Protein AF-A0A349B3T2-F1 (afdb_monomer)

Radius of gyration: 17.34 Å; Cα contacts (8 Å, |Δi|>4): 86; chains: 1; bounding box: 35×42×42 Å

Solvent-accessible surface area (backbone atoms only — not comparable to full-atom values): 7594 Å² total; per-residue (Å²): 136,82,56,72,66,56,40,48,50,54,23,52,50,60,51,49,76,77,39,65,59,87,80,41,98,55,43,66,62,54,44,52,52,38,28,53,50,48,54,50,51,51,53,51,49,52,52,51,50,53,53,50,43,63,72,68,67,66,80,72,80,87,75,80,78,79,71,66,81,66,71,84,46,58,67,72,82,42,56,71,70,48,50,51,45,44,42,38,39,72,73,71,64,40,53,53,57,59,45,8,65,68,70,77,48,51,42,71,54,37,53,53,44,44,53,54,45,51,52,50,39,50,52,45,52,55,70,74,54,127

pLDDT: mean 75.65, std 14.26, range [36.69, 97.19]

Structure (mmCIF, N/CA/C/O backbone):
data_AF-A0A349B3T2-F1
#
_entry.id   AF-A0A349B3T2-F1
#
loop_
_atom_site.group_PDB
_atom_site.id
_atom_site.type_symbol
_atom_site.label_atom_id
_atom_site.label_alt_id
_atom_site.label_comp_id
_atom_site.label_asym_id
_atom_site.label_entity_id
_atom_site.label_seq_id
_atom_site.pdbx_PDB_ins_code
_atom_site.Cartn_x
_atom_site.Cartn_y
_atom_site.Cartn_z
_atom_site.occupancy
_atom_site.B_iso_or_equiv
_atom_site.auth_seq_id
_atom_site.auth_comp_id
_atom_site.auth_asym_id
_atom_site.auth_atom_id
_atom_site.pdbx_PDB_model_num
ATOM 1 N N . ASP A 1 1 ? -12.876 13.653 1.214 1.00 57.22 1 ASP A N 1
ATOM 2 C CA . ASP A 1 1 ? -12.307 12.345 0.858 1.00 57.22 1 ASP A CA 1
ATOM 3 C C . ASP A 1 1 ? -11.627 12.460 -0.497 1.00 57.22 1 ASP A C 1
ATOM 5 O O . ASP A 1 1 ? -11.954 13.406 -1.205 1.00 57.22 1 ASP A O 1
ATOM 9 N N . VAL A 1 2 ? -10.657 11.605 -0.830 1.00 65.75 2 VAL A N 1
ATOM 10 C CA . VAL A 1 2 ? -10.127 11.522 -2.208 1.00 65.75 2 VAL A CA 1
ATOM 11 C C . VAL A 1 2 ? -10.806 10.343 -2.884 1.00 65.75 2 VAL A C 1
ATOM 13 O O . VAL A 1 2 ? -10.817 9.251 -2.314 1.00 65.75 2 VAL A O 1
ATOM 16 N N . ASP A 1 3 ? -11.367 10.575 -4.066 1.00 81.06 3 ASP A N 1
ATOM 17 C CA . ASP A 1 3 ? -12.032 9.540 -4.849 1.00 81.06 3 ASP A CA 1
ATOM 18 C C . ASP A 1 3 ? -11.019 8.438 -5.242 1.00 81.06 3 ASP A C 1
ATOM 20 O O . ASP A 1 3 ? -9.884 8.754 -5.627 1.00 81.06 3 ASP A O 1
ATOM 24 N N . PRO A 1 4 ? -11.362 7.141 -5.129 1.00 74.62 4 PRO A N 1
ATOM 25 C CA . PRO A 1 4 ? -10.541 6.057 -5.665 1.00 74.62 4 PRO A CA 1
ATOM 26 C C . PRO A 1 4 ? -10.066 6.289 -7.107 1.00 74.62 4 PRO A C 1
ATOM 28 O O . PRO A 1 4 ? -8.903 5.999 -7.412 1.00 74.62 4 PRO A O 1
ATOM 31 N N . ASP A 1 5 ? -10.911 6.860 -7.965 1.00 79.44 5 ASP A N 1
ATOM 32 C CA . ASP A 1 5 ? -10.579 7.130 -9.365 1.00 79.44 5 ASP A CA 1
ATOM 33 C C . ASP A 1 5 ? -9.501 8.217 -9.494 1.00 79.44 5 ASP A C 1
ATOM 35 O O . ASP A 1 5 ? -8.590 8.093 -10.322 1.00 79.44 5 ASP A O 1
ATOM 39 N N . ASP A 1 6 ? -9.504 9.218 -8.608 1.00 83.25 6 ASP A N 1
ATOM 40 C CA . ASP A 1 6 ? -8.461 10.250 -8.554 1.00 83.25 6 ASP A CA 1
ATOM 41 C C . ASP A 1 6 ? -7.097 9.651 -8.193 1.00 83.25 6 ASP A C 1
ATOM 43 O O . ASP A 1 6 ? -6.064 10.052 -8.738 1.00 83.25 6 ASP A O 1
ATOM 47 N N . LEU A 1 7 ? -7.064 8.665 -7.288 1.00 79.56 7 LEU A N 1
ATOM 48 C CA . LEU A 1 7 ? -5.823 7.980 -6.911 1.00 79.56 7 LEU A CA 1
ATOM 49 C C . LEU A 1 7 ? -5.261 7.165 -8.074 1.00 79.56 7 LEU A C 1
ATOM 51 O O . LEU A 1 7 ? -4.045 7.174 -8.296 1.00 79.56 7 LEU A O 1
ATOM 55 N N . VAL A 1 8 ? -6.130 6.476 -8.814 1.00 82.56 8 VAL A N 1
ATOM 56 C CA . VAL A 1 8 ? -5.739 5.713 -10.004 1.00 82.56 8 VAL A CA 1
ATOM 57 C C . VAL A 1 8 ? -5.212 6.654 -11.081 1.00 82.56 8 VAL A C 1
ATOM 59 O O . VAL A 1 8 ? -4.127 6.422 -11.618 1.00 82.56 8 VAL A O 1
ATOM 62 N N . MET A 1 9 ? -5.924 7.746 -11.355 1.00 86.88 9 MET A N 1
ATOM 63 C CA . MET A 1 9 ? -5.537 8.723 -12.369 1.00 86.88 9 MET A CA 1
ATOM 64 C C . MET A 1 9 ? -4.217 9.415 -12.012 1.00 86.88 9 MET A C 1
ATOM 66 O O . MET A 1 9 ? -3.306 9.475 -12.839 1.00 86.88 9 MET A O 1
ATOM 70 N N . ALA A 1 10 ? -4.054 9.847 -10.759 1.00 85.38 10 ALA A N 1
ATOM 71 C CA . ALA A 1 10 ? -2.809 10.434 -10.270 1.00 85.38 10 ALA A CA 1
ATOM 72 C C . ALA A 1 10 ? -1.630 9.450 -10.345 1.00 85.38 10 ALA A C 1
ATOM 74 O O . ALA A 1 10 ? -0.498 9.855 -10.630 1.00 85.38 10 ALA A O 1
ATOM 75 N N . ALA A 1 11 ? -1.874 8.158 -10.104 1.00 83.75 11 ALA A N 1
ATOM 76 C CA . ALA A 1 11 ? -0.853 7.127 -10.259 1.00 83.75 11 ALA A CA 1
ATOM 77 C C . ALA A 1 11 ? -0.450 6.974 -11.724 1.00 83.75 11 ALA A C 1
ATOM 79 O O . ALA A 1 11 ? 0.742 6.965 -12.028 1.00 83.75 11 ALA A O 1
ATOM 80 N N . LEU A 1 12 ? -1.433 6.923 -12.624 1.00 86.69 12 LEU A N 1
ATOM 81 C CA . LEU A 1 12 ? -1.211 6.798 -14.060 1.00 86.69 12 LEU A CA 1
ATOM 82 C C . LEU A 1 12 ? -0.380 7.968 -14.601 1.00 86.69 12 LEU A C 1
ATOM 84 O O . LEU A 1 12 ? 0.607 7.741 -15.299 1.00 86.69 12 LEU A O 1
ATOM 88 N N . ILE A 1 13 ? -0.737 9.201 -14.223 1.00 88.25 13 ILE A N 1
ATOM 89 C C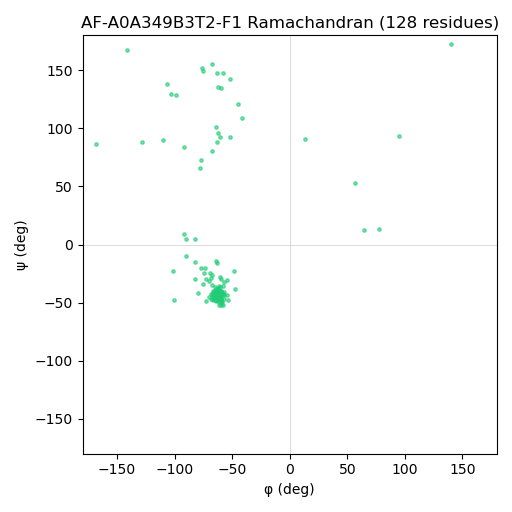A . ILE A 1 13 ? -0.021 10.424 -14.613 1.00 88.25 13 ILE A CA 1
ATOM 90 C C . ILE A 1 13 ? 1.438 10.348 -14.156 1.00 88.25 13 ILE A C 1
ATOM 92 O O . ILE A 1 13 ? 2.340 10.461 -14.982 1.00 88.25 13 ILE A O 1
ATOM 96 N N . ARG A 1 14 ? 1.693 10.051 -12.874 1.00 79.75 14 ARG A N 1
ATOM 97 C CA . ARG A 1 14 ? 3.067 9.927 -12.349 1.00 79.75 14 ARG A CA 1
ATOM 98 C C . ARG A 1 14 ? 3.881 8.833 -13.030 1.00 79.75 14 ARG A C 1
ATOM 100 O O . ARG A 1 14 ? 5.093 8.979 -13.182 1.00 79.75 14 ARG A O 1
ATOM 107 N N . CYS A 1 15 ? 3.249 7.717 -13.389 1.00 80.50 15 CYS A N 1
ATOM 108 C CA . CYS A 1 15 ? 3.923 6.653 -14.122 1.00 80.50 15 CYS A CA 1
ATOM 109 C C . CYS A 1 15 ? 4.295 7.112 -15.538 1.00 80.50 15 CYS A C 1
ATOM 111 O O . CYS A 1 15 ? 5.421 6.875 -15.964 1.00 80.50 15 CYS A O 1
ATOM 113 N N . LEU A 1 16 ? 3.388 7.800 -16.237 1.00 82.88 16 LEU A N 1
ATOM 114 C CA . LEU A 1 16 ? 3.611 8.291 -17.600 1.00 82.88 16 LEU A CA 1
ATOM 115 C C . LEU A 1 16 ? 4.626 9.444 -17.669 1.00 82.88 16 LEU A C 1
ATOM 117 O O . LEU A 1 16 ? 5.382 9.522 -18.634 1.00 82.88 16 LEU A O 1
ATOM 121 N N . GLU A 1 17 ? 4.711 10.287 -16.637 1.00 82.62 17 GLU A N 1
ATOM 122 C CA . GLU A 1 17 ? 5.742 11.333 -16.505 1.00 82.62 17 GLU A CA 1
ATOM 123 C C . GLU A 1 17 ? 7.169 10.763 -16.469 1.00 82.62 17 GLU A C 1
ATOM 125 O O . GLU A 1 17 ? 8.123 11.431 -16.862 1.00 82.62 17 GLU A O 1
ATOM 130 N N . ARG A 1 18 ? 7.332 9.521 -15.999 1.00 77.25 18 ARG A N 1
ATOM 131 C CA . ARG A 1 18 ? 8.632 8.833 -15.939 1.00 77.25 18 ARG A CA 1
ATOM 132 C C . ARG A 1 18 ? 9.027 8.190 -17.267 1.00 77.25 18 ARG A C 1
ATOM 134 O O . ARG A 1 18 ? 10.186 7.814 -17.427 1.00 77.25 18 ARG A O 1
ATOM 141 N N . GLY A 1 19 ? 8.080 8.050 -18.191 1.00 81.56 19 GLY A N 1
ATOM 142 C CA . GLY A 1 19 ? 8.265 7.415 -19.488 1.00 81.56 19 GLY A CA 1
ATOM 143 C C . GLY A 1 19 ? 7.066 6.550 -19.895 1.00 81.56 19 GLY A C 1
ATOM 144 O O . GLY A 1 19 ? 6.140 6.331 -19.112 1.00 81.56 19 GLY A O 1
ATOM 145 N N . PRO A 1 20 ? 7.054 6.036 -21.135 1.00 85.00 20 PRO A N 1
ATOM 146 C CA . PRO A 1 20 ? 5.977 5.176 -21.615 1.00 85.00 20 PRO A CA 1
ATOM 147 C C . PRO A 1 20 ? 5.845 3.905 -20.763 1.00 85.00 20 PRO A C 1
ATOM 149 O O . PRO A 1 20 ? 6.831 3.215 -20.550 1.00 85.00 20 PRO A O 1
ATOM 152 N N . LEU A 1 21 ? 4.629 3.501 -20.374 1.00 80.19 21 LEU A N 1
ATOM 153 C CA . LEU A 1 21 ? 4.424 2.266 -19.588 1.00 80.19 21 LEU A CA 1
ATOM 154 C C . LEU A 1 21 ? 5.034 1.015 -20.245 1.00 80.19 21 LEU A C 1
ATOM 156 O O . LEU A 1 21 ? 5.492 0.114 -19.557 1.00 80.19 21 LEU A O 1
ATOM 160 N N . ARG A 1 22 ? 5.087 0.981 -21.582 1.00 83.31 22 ARG A N 1
ATOM 161 C CA . ARG A 1 22 ? 5.706 -0.105 -22.360 1.00 83.31 22 ARG A CA 1
ATOM 162 C C . ARG A 1 22 ? 7.214 -0.273 -22.139 1.00 83.31 22 ARG A C 1
ATOM 164 O O . ARG A 1 22 ? 7.754 -1.284 -22.561 1.00 83.31 22 ARG A O 1
ATOM 171 N N . SER A 1 23 ? 7.900 0.715 -21.561 1.00 81.38 23 SER A N 1
ATOM 172 C CA . SER A 1 23 ? 9.328 0.615 -21.231 1.00 81.38 23 SER A CA 1
ATOM 173 C C . SER A 1 23 ? 9.576 0.057 -19.828 1.00 81.38 23 SER A C 1
ATOM 175 O O . SER A 1 23 ? 10.713 0.060 -19.370 1.00 81.38 23 SER A O 1
ATOM 177 N N . ILE A 1 24 ? 8.521 -0.348 -19.120 1.00 79.56 24 ILE A N 1
ATOM 178 C CA . ILE A 1 24 ? 8.586 -0.967 -17.799 1.00 79.56 24 ILE A CA 1
ATOM 179 C C . ILE A 1 24 ? 8.351 -2.464 -17.991 1.00 79.56 24 ILE A C 1
ATOM 181 O O . ILE A 1 24 ? 7.369 -2.833 -18.629 1.00 79.56 24 ILE A O 1
ATOM 185 N N . ASP A 1 25 ? 9.219 -3.307 -17.425 1.00 78.62 25 ASP A N 1
ATOM 186 C CA . ASP A 1 25 ? 9.132 -4.770 -17.577 1.00 78.62 25 ASP A CA 1
ATOM 187 C C . ASP A 1 25 ? 7.794 -5.333 -17.071 1.00 78.62 25 ASP A C 1
ATOM 189 O O . ASP A 1 25 ? 7.172 -6.165 -17.727 1.00 78.62 25 ASP A O 1
ATOM 193 N N 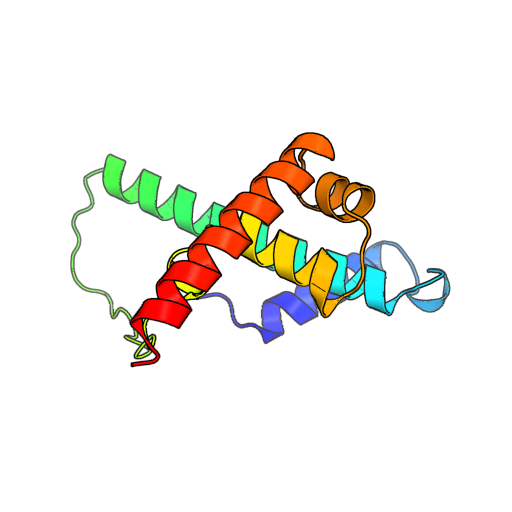. ASP A 1 26 ? 7.312 -4.829 -15.929 1.00 80.44 26 ASP A N 1
ATOM 194 C CA . ASP A 1 26 ? 5.976 -5.120 -15.405 1.00 80.44 26 ASP A CA 1
ATOM 195 C C . ASP A 1 26 ? 5.218 -3.818 -15.078 1.00 80.44 26 ASP A C 1
ATOM 197 O O . ASP A 1 26 ? 5.257 -3.313 -13.944 1.00 80.44 26 ASP A O 1
ATOM 201 N N . PRO A 1 27 ? 4.506 -3.243 -16.063 1.00 81.31 27 PRO A N 1
ATOM 202 C CA . PRO A 1 27 ? 3.801 -1.980 -15.886 1.00 81.31 27 PRO A CA 1
ATOM 203 C C . PRO A 1 27 ? 2.599 -2.112 -14.949 1.00 81.31 27 PRO A C 1
ATOM 205 O O . PRO A 1 27 ? 2.202 -1.128 -14.323 1.00 81.31 27 PRO A O 1
ATOM 208 N N . ARG A 1 28 ? 2.019 -3.313 -14.815 1.00 80.12 28 ARG A N 1
ATOM 209 C CA . ARG A 1 28 ? 0.861 -3.549 -13.947 1.00 80.12 28 ARG A CA 1
ATOM 210 C C . ARG A 1 28 ? 1.284 -3.513 -12.485 1.00 80.12 28 ARG A C 1
ATOM 212 O O . ARG A 1 28 ? 0.663 -2.801 -11.696 1.00 80.12 28 ARG A O 1
ATOM 219 N N . SER A 1 29 ? 2.352 -4.223 -12.143 1.00 75.12 29 SER A N 1
ATOM 220 C CA . SER A 1 29 ? 2.951 -4.161 -10.810 1.00 75.12 29 SER A CA 1
ATOM 221 C C . SER A 1 29 ? 3.423 -2.739 -10.506 1.00 75.12 29 SER A C 1
ATOM 223 O O . SER A 1 29 ? 3.085 -2.173 -9.469 1.00 75.12 29 SER A O 1
ATOM 225 N N . TYR A 1 30 ? 4.101 -2.079 -11.446 1.00 76.88 30 TYR A N 1
ATOM 226 C CA . TYR A 1 30 ? 4.534 -0.692 -11.258 1.00 76.88 30 TYR A CA 1
ATOM 227 C C . TYR A 1 30 ? 3.378 0.296 -11.012 1.00 76.88 30 TYR A C 1
ATOM 229 O O . TYR A 1 30 ? 3.483 1.173 -10.151 1.00 76.88 30 TYR A O 1
ATOM 237 N N . LEU A 1 31 ? 2.255 0.146 -11.716 1.00 83.31 31 LEU A N 1
ATOM 238 C CA . LEU A 1 31 ? 1.086 0.999 -11.516 1.00 83.31 31 LEU A CA 1
ATOM 239 C C . LEU A 1 31 ? 0.401 0.720 -10.171 1.00 83.31 31 LEU A C 1
ATOM 241 O O . LEU A 1 31 ? 0.113 1.658 -9.430 1.00 83.31 31 LEU A O 1
ATOM 245 N N . ARG A 1 32 ? 0.203 -0.552 -9.801 1.00 76.06 32 ARG A N 1
ATOM 246 C CA . ARG A 1 32 ? -0.350 -0.929 -8.483 1.00 76.06 32 ARG A CA 1
ATOM 247 C C . ARG A 1 32 ? 0.502 -0.394 -7.342 1.00 76.06 32 ARG A C 1
ATOM 249 O O . ARG A 1 32 ? -0.016 0.193 -6.392 1.00 76.06 32 ARG A O 1
ATOM 256 N N . ARG A 1 33 ? 1.820 -0.500 -7.499 1.00 74.06 33 ARG A N 1
ATOM 257 C CA . ARG A 1 33 ? 2.827 0.099 -6.627 1.00 74.06 33 ARG A CA 1
ATOM 258 C C . ARG A 1 33 ? 2.614 1.610 -6.462 1.00 74.06 33 ARG A C 1
ATOM 260 O O . ARG A 1 33 ? 2.631 2.119 -5.341 1.00 74.06 33 ARG A O 1
ATOM 267 N N . ALA A 1 34 ? 2.410 2.334 -7.560 1.00 77.75 34 ALA A N 1
ATOM 268 C CA . ALA A 1 34 ? 2.166 3.775 -7.536 1.00 77.75 34 ALA A CA 1
ATOM 269 C C . ALA A 1 34 ? 0.833 4.138 -6.854 1.00 77.75 34 ALA A C 1
ATOM 271 O O . ALA A 1 34 ? 0.816 5.052 -6.024 1.00 77.75 34 ALA A O 1
ATOM 272 N N . ILE A 1 35 ? -0.241 3.391 -7.133 1.00 82.31 35 ILE A N 1
ATOM 273 C CA . ILE A 1 35 ? -1.567 3.569 -6.516 1.00 82.31 35 ILE A CA 1
ATOM 274 C C . ILE A 1 35 ? -1.487 3.361 -5.000 1.00 82.31 35 ILE A C 1
ATOM 276 O O . ILE A 1 35 ? -1.911 4.228 -4.234 1.00 82.31 35 ILE A O 1
ATOM 280 N N . ALA A 1 36 ? -0.875 2.261 -4.550 1.00 74.50 36 ALA A N 1
ATOM 281 C CA . ALA A 1 36 ? -0.720 1.960 -3.127 1.00 74.50 36 ALA A CA 1
ATOM 282 C C . ALA A 1 36 ? 0.036 3.078 -2.387 1.00 74.50 36 ALA A C 1
ATOM 284 O O . ALA A 1 36 ? -0.375 3.518 -1.310 1.00 74.50 36 ALA A O 1
ATOM 285 N N . ASN A 1 37 ? 1.104 3.605 -2.993 1.00 71.12 37 ASN A N 1
ATOM 286 C CA . ASN A 1 37 ? 1.868 4.716 -2.427 1.00 71.12 37 ASN A CA 1
ATOM 287 C C . ASN A 1 37 ? 1.063 6.018 -2.350 1.00 71.12 37 ASN A C 1
ATOM 289 O O . ASN A 1 37 ? 1.176 6.752 -1.366 1.00 71.12 37 ASN A O 1
ATOM 293 N N . LEU A 1 38 ? 0.264 6.326 -3.371 1.00 78.06 38 LEU A N 1
ATOM 294 C CA . LEU A 1 38 ? -0.612 7.498 -3.380 1.00 78.06 38 LEU A CA 1
ATOM 295 C C . LEU A 1 38 ? -1.679 7.406 -2.287 1.00 78.06 38 LEU A C 1
ATOM 297 O O . LEU A 1 38 ? -1.793 8.334 -1.485 1.00 78.06 38 LEU A O 1
ATOM 301 N N . ALA A 1 39 ? -2.361 6.265 -2.179 1.00 78.25 39 ALA A N 1
ATOM 302 C CA . ALA A 1 39 ? -3.369 6.023 -1.149 1.00 78.25 39 ALA A CA 1
ATOM 303 C C . ALA A 1 39 ? -2.790 6.159 0.273 1.00 78.25 39 ALA A C 1
ATOM 305 O O . ALA A 1 39 ? -3.378 6.805 1.148 1.00 78.25 39 ALA A O 1
ATOM 306 N N . LEU A 1 40 ? -1.595 5.604 0.512 1.00 71.56 40 LEU A N 1
ATOM 307 C CA . LEU A 1 40 ? -0.901 5.723 1.798 1.00 71.56 40 LEU A CA 1
ATOM 308 C C . LEU A 1 40 ? -0.493 7.159 2.115 1.00 71.56 40 LEU A C 1
ATOM 310 O O . LEU A 1 40 ? -0.658 7.612 3.251 1.00 71.56 40 LEU A O 1
ATOM 314 N N . ASN A 1 41 ? 0.052 7.873 1.131 1.00 71.56 41 ASN A N 1
ATOM 315 C CA . ASN A 1 41 ? 0.468 9.259 1.305 1.00 71.56 41 ASN A CA 1
ATOM 316 C C . ASN A 1 41 ? -0.720 10.166 1.615 1.00 71.56 41 ASN A C 1
ATOM 318 O O . ASN A 1 41 ? -0.611 11.000 2.519 1.00 71.56 41 ASN A O 1
ATOM 322 N N . GLU A 1 42 ? -1.853 9.962 0.943 1.00 76.75 42 GLU A N 1
ATOM 323 C CA . GLU A 1 42 ? -3.063 10.737 1.196 1.00 76.75 42 GLU A CA 1
ATOM 324 C C . GLU A 1 42 ? -3.626 10.455 2.590 1.00 76.75 42 GLU A C 1
ATOM 326 O O . GLU A 1 42 ? -3.817 11.383 3.376 1.00 76.75 42 GLU A O 1
ATOM 331 N N . ARG A 1 43 ? -3.752 9.184 2.990 1.00 71.81 43 ARG A N 1
ATOM 332 C CA . ARG A 1 43 ? -4.187 8.844 4.357 1.00 71.81 43 ARG A CA 1
ATOM 333 C C . ARG A 1 43 ? -3.250 9.403 5.431 1.00 71.81 43 ARG A C 1
ATOM 335 O O . ARG A 1 43 ? -3.718 9.918 6.448 1.00 71.81 43 ARG A O 1
ATOM 342 N N . ARG A 1 44 ? -1.926 9.368 5.218 1.00 72.00 44 ARG A N 1
ATOM 343 C CA . ARG A 1 44 ? -0.952 10.008 6.127 1.00 72.00 44 ARG A CA 1
ATOM 344 C C . ARG A 1 44 ? -1.141 11.529 6.169 1.00 72.00 44 ARG A C 1
ATOM 346 O O . ARG A 1 44 ? -1.034 12.117 7.244 1.00 72.00 44 ARG A O 1
ATOM 353 N N . ARG A 1 45 ? -1.427 12.174 5.032 1.00 75.88 45 ARG A N 1
ATOM 354 C CA . ARG A 1 45 ? -1.709 13.617 4.942 1.00 75.88 45 ARG A CA 1
ATOM 355 C C . ARG A 1 45 ? -2.969 13.986 5.722 1.00 75.88 45 ARG A C 1
ATOM 357 O O . ARG A 1 45 ? -2.912 14.921 6.519 1.00 75.88 45 ARG A O 1
ATOM 364 N N . LEU A 1 46 ? -4.052 13.228 5.557 1.00 75.38 46 LEU A N 1
ATOM 365 C CA . LEU A 1 46 ? -5.305 13.412 6.295 1.00 75.38 46 LEU A CA 1
ATOM 366 C C . LEU A 1 46 ? -5.105 13.206 7.800 1.00 75.38 46 LEU A C 1
ATOM 368 O O . LEU A 1 46 ? -5.500 14.057 8.591 1.00 75.38 46 LEU A O 1
ATOM 372 N N . SER A 1 47 ? -4.396 12.149 8.206 1.00 71.06 47 SER A N 1
ATOM 373 C CA . SER A 1 47 ? -4.072 11.900 9.618 1.00 71.06 47 SER A CA 1
ATOM 374 C C . SER A 1 47 ? -3.259 13.044 10.243 1.00 71.06 47 SER A C 1
ATOM 376 O O . SER A 1 47 ? -3.594 13.523 11.329 1.00 71.06 47 SER A O 1
ATOM 378 N N . ARG A 1 48 ? -2.234 13.554 9.540 1.00 73.81 48 ARG A N 1
ATOM 379 C CA . ARG A 1 48 ? -1.459 14.727 9.988 1.00 73.81 48 ARG A CA 1
ATOM 380 C C . ARG A 1 48 ? -2.323 15.983 10.082 1.00 73.81 48 ARG A C 1
ATOM 382 O O . ARG A 1 48 ? -2.214 16.701 11.073 1.00 73.81 48 ARG A O 1
ATOM 389 N N . ARG A 1 49 ? -3.184 16.233 9.089 1.00 76.31 49 ARG A N 1
ATOM 390 C CA . ARG A 1 49 ? -4.116 17.372 9.080 1.00 76.31 49 ARG A CA 1
ATOM 391 C C . ARG A 1 49 ? -5.072 17.305 10.269 1.00 76.31 49 ARG A C 1
ATOM 393 O O . ARG A 1 49 ? -5.179 18.281 11.000 1.00 76.31 49 ARG A O 1
ATOM 400 N N . ASN A 1 50 ? -5.679 16.149 10.520 1.00 72.25 50 ASN A N 1
ATOM 401 C CA . ASN A 1 50 ? -6.588 15.948 11.649 1.00 72.25 50 ASN A CA 1
ATOM 402 C C . ASN A 1 50 ? -5.864 16.103 12.994 1.00 72.25 50 ASN A C 1
ATOM 404 O O . ASN A 1 50 ? -6.376 16.755 13.898 1.00 72.25 50 ASN A O 1
ATOM 408 N N . SER A 1 51 ? -4.642 15.575 13.121 1.00 73.00 51 SER A N 1
ATOM 409 C CA . SER A 1 51 ? -3.811 15.767 14.318 1.00 73.00 51 SER A CA 1
ATOM 410 C C . SER A 1 51 ? -3.473 17.245 14.561 1.00 73.00 51 SER A C 1
ATOM 412 O O . SER A 1 51 ? -3.582 17.725 15.688 1.00 73.00 51 SER A O 1
ATOM 414 N N . ALA A 1 52 ? -3.129 17.996 13.510 1.00 74.81 52 ALA A N 1
ATOM 415 C CA . ALA A 1 52 ? -2.869 19.432 13.599 1.00 74.81 52 ALA A CA 1
ATOM 416 C C . ALA A 1 52 ? -4.129 20.234 13.973 1.00 74.81 52 ALA A C 1
ATOM 418 O O . ALA A 1 52 ? -4.062 21.084 14.856 1.00 74.81 52 ALA A O 1
ATOM 419 N N . LEU A 1 53 ? -5.285 19.919 13.377 1.00 74.88 53 LEU A N 1
ATOM 420 C CA . LEU A 1 53 ? -6.571 20.545 13.713 1.00 74.88 53 LEU A CA 1
ATOM 421 C C . LEU A 1 53 ? -6.968 20.296 15.175 1.00 74.88 53 LEU A C 1
ATOM 423 O O . LEU A 1 53 ? -7.385 21.223 15.865 1.00 74.88 53 LEU A O 1
ATOM 427 N N . ARG A 1 54 ? -6.752 19.076 15.685 1.00 73.94 54 ARG A N 1
ATOM 428 C CA . ARG A 1 54 ? -6.959 18.757 17.107 1.00 73.94 54 ARG A CA 1
ATOM 429 C C . ARG A 1 54 ? -6.039 19.561 18.029 1.00 73.94 54 ARG A C 1
ATOM 431 O O . ARG A 1 54 ? -6.468 19.962 19.104 1.00 73.94 54 ARG A O 1
ATOM 438 N N . ARG A 1 55 ? -4.789 19.809 17.620 1.00 74.69 55 ARG A N 1
ATOM 439 C CA . ARG A 1 55 ? -3.815 20.606 18.392 1.00 74.69 55 ARG A CA 1
ATOM 440 C C . ARG A 1 55 ? -4.123 22.103 18.394 1.00 74.69 55 A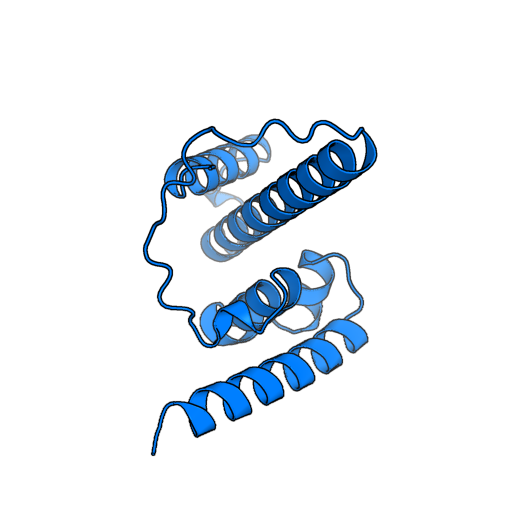RG A C 1
ATOM 442 O O . ARG A 1 55 ? -3.791 22.774 19.360 1.00 74.69 55 ARG A O 1
ATOM 449 N N . LEU A 1 56 ? -4.753 22.616 17.339 1.00 77.88 56 LEU A N 1
ATOM 450 C CA . LEU A 1 56 ? -5.112 24.032 17.201 1.00 77.88 56 LEU A CA 1
ATOM 451 C C . LEU A 1 56 ? -6.412 24.409 17.932 1.00 77.88 56 LEU A C 1
ATOM 453 O O . LEU A 1 56 ? -6.868 25.541 17.811 1.00 77.88 56 LEU A O 1
ATOM 457 N N . GLY A 1 57 ? -7.026 23.482 18.675 1.00 60.09 57 GLY A N 1
ATOM 458 C CA . GLY A 1 57 ? -8.227 23.762 19.466 1.00 60.09 57 GLY A CA 1
ATOM 459 C C . GLY A 1 57 ? -9.455 24.138 18.632 1.00 60.09 57 GLY A C 1
ATOM 460 O O . GLY A 1 57 ? -10.451 24.592 19.191 1.00 60.09 57 GLY A O 1
ATOM 461 N N . THR A 1 58 ? -9.427 23.947 17.307 1.00 59.00 58 THR A N 1
ATOM 462 C CA . THR A 1 58 ? -10.568 24.233 16.433 1.00 59.00 58 THR A CA 1
ATOM 463 C C . THR A 1 58 ? -11.598 23.118 16.565 1.00 59.00 58 THR A C 1
ATOM 465 O O . THR A 1 58 ? -11.765 22.292 15.670 1.00 59.00 58 THR A O 1
ATOM 468 N N . ASN A 1 59 ? -12.296 23.089 17.697 1.00 51.22 59 ASN A N 1
ATOM 469 C CA . ASN A 1 59 ? -13.501 22.297 17.880 1.00 51.22 59 ASN A CA 1
ATOM 470 C C . ASN A 1 59 ? -14.671 23.023 17.197 1.00 51.22 59 ASN A C 1
ATOM 472 O O . ASN A 1 59 ? -15.575 23.531 17.852 1.00 51.22 59 ASN A O 1
ATOM 476 N N . ARG A 1 60 ? -14.629 23.139 15.863 1.00 46.38 60 ARG A N 1
ATOM 477 C CA . ARG A 1 60 ? -15.854 23.364 15.090 1.00 46.38 60 ARG A CA 1
ATOM 478 C C . ARG A 1 60 ? -16.381 22.004 14.680 1.00 46.38 60 ARG A C 1
ATOM 480 O O . ARG A 1 60 ? -16.094 21.504 13.598 1.00 46.38 60 ARG A O 1
ATOM 487 N N . SER A 1 61 ? -17.116 21.409 15.608 1.00 52.59 61 SER A N 1
ATOM 488 C CA . SER A 1 61 ? -18.113 20.395 15.311 1.00 52.59 61 SER A CA 1
ATOM 489 C C . SER A 1 61 ? -19.052 20.930 14.226 1.00 52.59 61 SER A C 1
ATOM 491 O O . SER A 1 61 ? -19.429 22.098 14.279 1.00 52.59 61 SER A O 1
ATOM 493 N N . GLN A 1 62 ? -19.467 20.040 13.324 1.00 48.94 62 GLN A N 1
ATOM 494 C CA . GLN A 1 62 ? -20.436 20.216 12.231 1.00 48.94 62 GLN A CA 1
ATOM 495 C C . GLN A 1 62 ? -19.841 20.572 10.863 1.00 48.94 62 GLN A C 1
ATOM 497 O O . GLN A 1 62 ? -19.681 21.723 10.472 1.00 48.94 62 GLN A O 1
ATOM 502 N N . GLY A 1 63 ? -19.612 19.508 10.101 1.00 36.69 63 GLY A N 1
ATOM 503 C CA . GLY A 1 63 ? -19.500 19.509 8.652 1.00 36.69 63 GLY A CA 1
ATOM 504 C C . GLY A 1 63 ? -19.533 18.057 8.210 1.00 36.69 63 GLY A C 1
ATOM 505 O O . GLY A 1 63 ? -18.477 17.444 8.184 1.00 36.69 63 GLY A O 1
ATOM 506 N N . HIS A 1 64 ? -20.751 17.528 8.021 1.00 40.41 64 HIS A N 1
ATOM 507 C CA . HIS A 1 64 ? -21.090 16.217 7.446 1.00 40.41 64 HIS A CA 1
ATOM 508 C C . HIS A 1 64 ? -19.900 15.251 7.317 1.00 40.41 64 HIS A C 1
ATOM 510 O O . HIS A 1 64 ? -19.219 15.205 6.294 1.00 40.41 64 HIS A O 1
ATOM 516 N N . GLU A 1 65 ? -19.672 14.443 8.354 1.00 39.41 65 GLU A N 1
ATOM 517 C CA . GLU A 1 65 ? -19.177 13.100 8.086 1.00 39.41 65 GLU A CA 1
ATOM 518 C C . GLU A 1 65 ? -20.303 12.426 7.308 1.00 39.41 65 GLU A C 1
ATOM 520 O O . GLU A 1 65 ? -21.327 12.063 7.889 1.00 39.41 65 GLU A O 1
ATOM 525 N N . ASP A 1 66 ? -20.140 12.342 5.985 1.00 38.66 66 ASP A N 1
ATOM 526 C CA . ASP A 1 66 ? -20.754 11.279 5.204 1.00 38.66 66 ASP A CA 1
ATOM 527 C C . ASP A 1 66 ? -20.362 9.987 5.905 1.00 38.66 66 ASP A C 1
ATOM 529 O O . ASP A 1 66 ? -19.281 9.422 5.719 1.00 38.66 66 ASP A O 1
ATOM 533 N N . ARG A 1 67 ? -21.247 9.568 6.803 1.00 39.47 67 ARG A N 1
ATOM 534 C CA . ARG A 1 67 ? -21.271 8.238 7.354 1.00 39.47 67 ARG A CA 1
ATOM 535 C C . ARG A 1 67 ? -21.658 7.356 6.182 1.00 39.47 67 ARG A C 1
ATOM 537 O O . ARG A 1 67 ? -22.803 6.935 6.063 1.00 39.47 67 ARG A O 1
ATOM 544 N N . TYR A 1 68 ? -20.676 7.045 5.337 1.00 37.00 68 TYR A N 1
ATOM 545 C CA . TYR A 1 68 ? -20.595 5.688 4.840 1.00 37.00 68 TYR A CA 1
ATOM 546 C C . TYR A 1 68 ? -20.811 4.825 6.081 1.00 37.00 68 TYR A C 1
ATOM 548 O O . TYR A 1 68 ? -20.099 5.021 7.077 1.00 37.00 68 TYR A O 1
ATOM 556 N N . PRO A 1 69 ? -21.831 3.959 6.111 1.00 38.31 69 PRO A N 1
ATOM 557 C CA . PRO A 1 69 ? -21.841 2.897 7.083 1.00 38.31 69 PRO A CA 1
ATOM 558 C C . PRO A 1 69 ? -20.611 2.070 6.720 1.00 38.31 69 PRO A C 1
ATOM 560 O O . PRO A 1 69 ? -20.662 1.197 5.862 1.00 38.31 69 PRO A O 1
ATOM 563 N N . ALA A 1 70 ? -19.461 2.440 7.283 1.00 44.53 70 ALA A N 1
ATOM 564 C CA . ALA A 1 70 ? -18.357 1.534 7.409 1.00 44.53 70 ALA A CA 1
ATOM 565 C C . ALA A 1 70 ? -18.938 0.450 8.303 1.00 44.53 70 ALA A C 1
ATOM 567 O O . ALA A 1 70 ? -19.054 0.623 9.516 1.00 44.53 70 ALA A O 1
ATOM 568 N N . GLU A 1 71 ? -19.425 -0.618 7.679 1.00 44.28 71 GLU A N 1
ATOM 569 C CA . GLU A 1 71 ? -19.285 -1.932 8.273 1.00 44.28 71 GLU A CA 1
ATOM 570 C C . GLU A 1 71 ? -17.858 -1.934 8.826 1.00 44.28 71 GLU A C 1
ATOM 572 O O . GLU A 1 71 ? -16.905 -1.781 8.059 1.00 44.28 71 GLU A O 1
ATOM 577 N N . GLU A 1 72 ? -17.718 -1.883 10.153 1.00 53.19 72 GLU A N 1
ATOM 578 C CA . GLU A 1 72 ? -16.418 -1.959 10.809 1.00 53.19 72 GLU A CA 1
ATOM 579 C C . GLU A 1 72 ? -15.850 -3.311 10.407 1.00 53.19 72 GLU A C 1
ATOM 581 O O . GLU A 1 72 ? -16.185 -4.343 10.970 1.00 53.19 72 GLU A O 1
ATOM 586 N N . THR A 1 73 ? -15.075 -3.319 9.330 1.00 65.12 73 THR A N 1
ATOM 587 C CA . THR A 1 73 ? -14.492 -4.554 8.832 1.00 65.12 73 THR A CA 1
ATOM 588 C C . THR A 1 73 ? -13.338 -4.927 9.750 1.00 65.12 73 THR A C 1
ATOM 590 O O . THR A 1 73 ? -12.599 -4.052 10.211 1.00 65.12 73 THR A O 1
ATOM 593 N N . ALA A 1 74 ? -13.065 -6.223 9.911 1.00 70.50 74 ALA A N 1
ATOM 594 C CA . ALA A 1 74 ? -11.853 -6.712 10.576 1.00 70.50 74 ALA A CA 1
ATOM 595 C C . ALA A 1 74 ? -10.552 -6.033 10.073 1.00 70.50 74 ALA A C 1
ATOM 597 O O . ALA A 1 74 ? -9.542 -5.977 10.779 1.00 70.50 74 ALA A O 1
ATOM 598 N N . LEU A 1 75 ? -10.555 -5.478 8.852 1.00 71.31 75 LEU A N 1
ATOM 599 C CA . LEU A 1 75 ? -9.452 -4.710 8.270 1.00 71.31 75 LEU A CA 1
ATOM 600 C C . LEU A 1 75 ? -9.196 -3.361 8.960 1.00 71.31 75 LEU A C 1
ATOM 602 O O . LEU A 1 75 ? -8.059 -2.876 8.920 1.00 71.31 75 LEU A O 1
ATOM 606 N N . ASP A 1 76 ? -10.189 -2.747 9.598 1.00 77.75 76 ASP A N 1
ATOM 607 C CA . ASP A 1 76 ? -10.020 -1.475 10.305 1.00 77.75 76 ASP A CA 1
ATOM 608 C C . ASP A 1 76 ? -9.254 -1.612 11.625 1.00 77.75 76 ASP A C 1
ATOM 610 O O . ASP A 1 76 ? -8.572 -0.665 12.029 1.00 77.75 76 ASP A O 1
ATOM 614 N N . SER A 1 77 ? -9.187 -2.824 12.193 1.00 79.69 77 SER A N 1
ATOM 615 C CA . SER A 1 77 ? -8.287 -3.178 13.310 1.00 79.69 77 SER A CA 1
ATOM 616 C C . SER A 1 77 ? -6.787 -3.085 12.951 1.00 79.69 77 SER A C 1
ATOM 618 O O . SER A 1 77 ? -5.896 -3.094 13.822 1.00 79.69 77 SER A O 1
ATOM 620 N N . ILE A 1 78 ? -6.478 -2.993 11.650 1.00 84.19 78 ILE A N 1
ATOM 621 C CA . ILE A 1 78 ? -5.122 -2.948 11.113 1.00 84.19 78 ILE A CA 1
ATOM 622 C C . ILE A 1 78 ? -4.761 -1.539 10.634 1.00 84.19 78 ILE A C 1
ATOM 624 O O . ILE A 1 78 ? -5.505 -0.848 9.926 1.00 84.19 78 ILE A O 1
ATOM 628 N N . SER A 1 79 ? -3.523 -1.140 10.941 1.00 83.00 79 SER A N 1
ATOM 629 C CA . SER A 1 79 ? -2.950 0.100 10.421 1.00 83.00 79 SER A CA 1
ATOM 630 C C . SER A 1 79 ? -2.947 0.117 8.885 1.00 83.00 79 SER A C 1
ATOM 632 O O . SER A 1 79 ? -2.779 -0.907 8.225 1.00 83.00 79 SER A O 1
ATOM 634 N N . SER A 1 80 ? -3.096 1.293 8.278 1.00 74.12 80 SER A N 1
ATOM 635 C CA . SER A 1 80 ? -3.100 1.420 6.813 1.00 74.12 80 SER A CA 1
ATOM 636 C C . SER A 1 80 ? -1.817 0.894 6.158 1.00 74.12 80 SER A C 1
ATOM 638 O O . SER A 1 80 ? -1.873 0.293 5.088 1.00 74.12 80 SER A O 1
ATOM 640 N N . ALA A 1 81 ? -0.667 1.078 6.813 1.00 77.88 81 ALA A N 1
ATOM 641 C CA . ALA A 1 81 ? 0.616 0.577 6.329 1.00 77.88 81 ALA A CA 1
ATOM 642 C C . ALA A 1 81 ? 0.676 -0.958 6.334 1.00 77.88 81 ALA A C 1
ATOM 644 O O . ALA A 1 81 ? 1.187 -1.551 5.388 1.00 77.88 81 ALA A O 1
ATOM 645 N N . ASP A 1 82 ? 0.127 -1.597 7.366 1.00 87.25 82 ASP A N 1
ATOM 646 C CA . ASP A 1 82 ? 0.111 -3.055 7.466 1.00 87.25 82 ASP A CA 1
ATOM 647 C C . ASP A 1 82 ? -0.934 -3.674 6.522 1.00 87.25 82 ASP A C 1
ATOM 649 O O . ASP A 1 82 ? -0.670 -4.716 5.929 1.00 87.25 82 ASP A O 1
ATOM 653 N N . ARG A 1 83 ? -2.081 -3.011 6.297 1.00 85.75 83 ARG A N 1
ATOM 654 C CA . ARG A 1 83 ? -3.052 -3.409 5.259 1.00 85.75 83 ARG A CA 1
ATOM 655 C C . ARG A 1 83 ? -2.426 -3.398 3.868 1.00 85.75 83 ARG A C 1
ATOM 657 O O . ARG A 1 83 ? -2.518 -4.388 3.149 1.00 85.75 83 ARG A O 1
ATOM 664 N N . ALA A 1 84 ? -1.752 -2.303 3.514 1.00 79.88 84 ALA A N 1
ATOM 665 C CA . ALA A 1 84 ? -1.053 -2.191 2.237 1.00 79.88 84 ALA A CA 1
ATOM 666 C C . ALA A 1 84 ? 0.048 -3.253 2.099 1.00 79.88 84 ALA A C 1
ATOM 668 O O . ALA A 1 84 ? 0.189 -3.857 1.042 1.00 79.88 84 ALA A O 1
ATOM 669 N N . LEU A 1 85 ? 0.786 -3.531 3.178 1.00 86.62 85 LEU A N 1
ATOM 670 C CA . LEU A 1 85 ? 1.788 -4.594 3.205 1.00 86.62 85 LEU A CA 1
ATOM 671 C C . LEU A 1 85 ? 1.182 -5.974 2.925 1.00 86.62 85 LEU A C 1
ATOM 673 O O . LEU A 1 85 ? 1.716 -6.716 2.104 1.00 86.62 85 LEU A O 1
ATOM 677 N N . LEU A 1 86 ? 0.077 -6.322 3.590 1.00 87.12 86 LEU A N 1
ATOM 678 C CA . LEU A 1 86 ? -0.604 -7.598 3.365 1.00 87.12 86 LEU A CA 1
ATOM 679 C C . LEU A 1 86 ? -1.141 -7.710 1.938 1.00 87.12 86 LEU A C 1
ATOM 681 O O . LEU A 1 86 ? -0.999 -8.769 1.333 1.00 87.12 86 LEU A O 1
ATOM 685 N N . TYR A 1 87 ? -1.706 -6.630 1.397 1.00 80.56 87 TYR A N 1
ATOM 686 C CA . TYR A 1 87 ? -2.195 -6.592 0.022 1.00 80.56 87 TYR A CA 1
ATOM 687 C C . TYR A 1 87 ? -1.057 -6.821 -0.983 1.00 80.56 87 TYR A C 1
ATOM 689 O O . TYR A 1 87 ? -1.128 -7.742 -1.794 1.00 80.56 87 TYR A O 1
ATOM 697 N N . LEU A 1 88 ? 0.036 -6.059 -0.867 1.00 76.88 88 LEU A N 1
ATOM 698 C CA . LEU A 1 88 ? 1.195 -6.191 -1.754 1.00 76.88 88 LEU A CA 1
ATOM 699 C C . LEU A 1 88 ? 1.761 -7.618 -1.734 1.00 76.88 88 LEU A C 1
ATOM 701 O O . LEU A 1 88 ? 2.054 -8.183 -2.780 1.00 76.88 88 LEU A O 1
ATOM 705 N N . VAL A 1 89 ? 1.887 -8.232 -0.556 1.00 82.88 89 VAL A N 1
ATOM 706 C CA . VAL A 1 89 ? 2.507 -9.560 -0.440 1.00 82.88 89 VAL A CA 1
ATOM 707 C C . VAL A 1 89 ? 1.554 -10.696 -0.826 1.00 82.88 89 VAL A C 1
ATOM 709 O O . VAL A 1 89 ? 1.976 -11.651 -1.471 1.00 82.88 89 VAL A O 1
ATOM 712 N N . HIS A 1 90 ? 0.285 -10.646 -0.414 1.00 78.25 90 HIS A N 1
ATOM 713 C CA . HIS A 1 90 ? -0.630 -11.790 -0.541 1.00 78.25 90 HIS A CA 1
ATOM 714 C C . HIS A 1 90 ? -1.612 -11.695 -1.704 1.00 78.25 90 HIS A C 1
ATOM 716 O O . HIS A 1 90 ? -2.094 -12.733 -2.146 1.00 78.25 90 HIS A O 1
ATOM 722 N N . VAL A 1 91 ? -1.903 -10.489 -2.189 1.00 72.44 91 VAL A N 1
ATOM 723 C CA . VAL A 1 91 ? -2.789 -10.278 -3.342 1.00 72.44 91 VAL A CA 1
ATOM 724 C C . VAL A 1 91 ? -1.962 -10.027 -4.597 1.00 72.44 91 VAL A C 1
ATOM 726 O O . VAL A 1 91 ? -2.176 -10.682 -5.612 1.00 72.44 91 VAL A O 1
ATOM 729 N N . ASP A 1 92 ? -0.974 -9.135 -4.511 1.00 66.81 92 ASP A N 1
ATOM 730 C CA . ASP A 1 92 ? -0.143 -8.769 -5.662 1.00 66.81 92 ASP A CA 1
ATOM 731 C C . ASP A 1 92 ? 1.120 -9.640 -5.820 1.00 66.81 92 ASP A C 1
ATOM 733 O O . ASP A 1 92 ? 1.787 -9.563 -6.848 1.00 66.81 92 ASP A O 1
ATOM 737 N N . GLY A 1 93 ? 1.449 -10.483 -4.835 1.00 71.62 93 GLY A N 1
ATOM 738 C CA . GLY A 1 93 ? 2.544 -11.459 -4.925 1.00 71.62 93 GLY A CA 1
ATOM 739 C C . GLY A 1 93 ? 3.958 -10.896 -4.743 1.00 71.62 93 GLY A C 1
ATOM 740 O O . GLY A 1 93 ? 4.929 -11.596 -5.028 1.00 71.62 93 GLY A O 1
ATOM 741 N N . TYR A 1 94 ? 4.104 -9.663 -4.253 1.00 76.75 94 TYR A N 1
ATOM 742 C CA . TYR A 1 94 ? 5.416 -9.075 -3.980 1.00 76.75 94 TYR A CA 1
ATOM 743 C C . TYR A 1 94 ? 6.176 -9.835 -2.893 1.00 76.75 94 TYR A C 1
ATOM 745 O O . TYR A 1 94 ? 5.611 -10.292 -1.893 1.00 76.75 94 TYR A O 1
ATOM 753 N N . SER A 1 95 ? 7.503 -9.861 -3.012 1.00 85.25 95 SER A N 1
ATOM 754 C CA . SER A 1 95 ? 8.350 -10.285 -1.902 1.00 85.25 95 SER A CA 1
ATOM 755 C C . SER A 1 95 ? 8.288 -9.282 -0.744 1.00 85.25 95 SER A C 1
ATOM 757 O O . SER A 1 95 ? 8.071 -8.079 -0.923 1.00 85.25 95 SER A O 1
ATOM 759 N N . PHE A 1 96 ? 8.574 -9.752 0.475 1.00 86.19 96 PHE A N 1
ATOM 760 C CA . PHE A 1 96 ? 8.696 -8.867 1.638 1.00 86.19 96 PHE A CA 1
ATOM 761 C C . PHE A 1 96 ? 9.745 -7.772 1.439 1.00 86.19 96 PHE A C 1
ATOM 763 O O . PHE A 1 96 ? 9.569 -6.670 1.951 1.00 86.19 96 PHE A O 1
ATOM 770 N N . ARG A 1 97 ? 10.813 -8.053 0.686 1.00 88.25 97 ARG A N 1
ATOM 771 C CA . ARG A 1 97 ? 11.853 -7.077 0.359 1.00 88.25 97 ARG A CA 1
ATOM 772 C C . ARG A 1 97 ? 11.300 -5.936 -0.492 1.00 88.25 97 ARG A C 1
ATOM 774 O O . ARG A 1 97 ? 11.526 -4.769 -0.177 1.00 88.25 97 ARG A O 1
ATOM 781 N N . GLU A 1 98 ? 10.570 -6.263 -1.554 1.00 79.62 98 GLU A N 1
ATOM 782 C CA . GLU A 1 98 ? 10.004 -5.269 -2.469 1.00 79.62 98 GLU A CA 1
ATOM 783 C C . GLU A 1 98 ? 8.902 -4.449 -1.800 1.00 79.62 98 GLU A C 1
ATOM 785 O O . GLU A 1 98 ? 8.894 -3.225 -1.935 1.00 79.62 98 GLU A O 1
ATOM 790 N N . ALA A 1 99 ? 8.025 -5.104 -1.032 1.00 83.06 99 ALA A N 1
ATOM 791 C CA . ALA A 1 99 ? 6.980 -4.441 -0.259 1.00 83.06 99 ALA A CA 1
ATOM 792 C C . ALA A 1 99 ? 7.564 -3.539 0.847 1.00 83.06 99 ALA A C 1
ATOM 794 O O . ALA A 1 99 ? 7.062 -2.445 1.093 1.00 83.06 99 ALA A O 1
ATOM 795 N N . ALA A 1 100 ? 8.665 -3.943 1.485 1.00 85.81 100 ALA A N 1
ATOM 796 C CA . ALA A 1 100 ? 9.348 -3.121 2.482 1.00 85.81 100 ALA A CA 1
ATOM 797 C C . ALA A 1 100 ? 9.969 -1.859 1.867 1.00 85.81 100 ALA A C 1
ATOM 799 O O . ALA A 1 100 ? 9.731 -0.755 2.360 1.00 85.81 100 ALA A O 1
ATOM 800 N N . ALA A 1 101 ? 10.683 -2.011 0.745 1.00 81.00 101 ALA A N 1
ATOM 801 C CA . ALA A 1 101 ? 11.229 -0.884 -0.015 1.00 81.00 101 ALA A CA 1
ATOM 802 C C . ALA A 1 101 ? 10.125 0.064 -0.506 1.00 81.00 101 ALA A C 1
ATOM 804 O O . ALA A 1 101 ? 10.339 1.262 -0.668 1.00 81.00 101 ALA A O 1
ATOM 805 N N . LEU A 1 102 ? 8.937 -0.481 -0.753 1.00 74.12 102 LEU A N 1
ATOM 806 C CA . LEU A 1 102 ? 7.761 0.274 -1.136 1.00 74.12 102 LEU A CA 1
ATOM 807 C C . LEU A 1 102 ? 7.203 1.159 -0.034 1.00 74.12 102 LEU A C 1
ATOM 809 O O . LEU A 1 102 ? 6.872 2.320 -0.258 1.00 74.12 102 LEU A O 1
ATOM 813 N N . LEU A 1 103 ? 7.086 0.578 1.149 1.00 80.81 103 LEU A N 1
ATOM 814 C CA . LEU A 1 103 ? 6.405 1.186 2.280 1.00 80.81 103 LEU A CA 1
ATOM 815 C C . LEU A 1 103 ? 7.347 1.991 3.182 1.00 80.81 103 LEU A C 1
ATOM 817 O O . LEU A 1 103 ? 6.919 2.434 4.252 1.00 80.81 103 LEU A O 1
ATOM 821 N N . ASP A 1 104 ? 8.590 2.186 2.732 1.00 83.94 104 ASP A N 1
ATOM 822 C CA . ASP A 1 104 ? 9.670 2.873 3.440 1.00 83.94 104 ASP A CA 1
ATOM 823 C C . ASP A 1 104 ?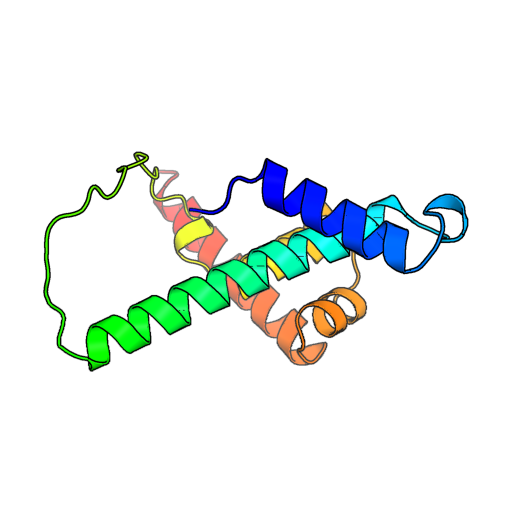 9.958 2.230 4.810 1.00 83.94 104 ASP A C 1
ATOM 825 O O . ASP A 1 104 ? 9.894 2.854 5.870 1.00 83.94 104 ASP A O 1
ATOM 829 N N . MET A 1 105 ? 10.193 0.912 4.801 1.00 88.38 105 MET A N 1
ATOM 830 C CA . MET A 1 105 ? 10.553 0.131 5.987 1.00 88.38 105 MET A CA 1
ATOM 831 C C . MET A 1 105 ? 11.598 -0.945 5.670 1.00 88.38 105 MET A C 1
ATOM 833 O O . MET A 1 105 ? 11.861 -1.262 4.514 1.00 88.38 105 MET A O 1
ATOM 837 N N . SER A 1 106 ? 12.197 -1.542 6.704 1.00 95.50 106 SER A N 1
ATOM 838 C CA . SER A 1 106 ? 13.115 -2.674 6.527 1.00 95.50 106 SER A CA 1
ATOM 839 C C . SER A 1 106 ? 12.367 -3.979 6.231 1.00 95.50 106 SER A C 1
ATOM 841 O O . SER A 1 106 ? 11.249 -4.183 6.708 1.00 95.50 106 SER A O 1
ATOM 843 N N . GLU A 1 107 ? 12.999 -4.908 5.503 1.00 95.50 107 GLU A N 1
ATOM 844 C CA . GLU A 1 107 ? 12.412 -6.231 5.220 1.00 95.50 107 GLU A CA 1
ATOM 845 C C . GLU A 1 107 ? 12.058 -6.994 6.511 1.00 95.50 107 GLU A C 1
ATOM 847 O O . GLU A 1 107 ? 10.984 -7.589 6.617 1.00 95.50 107 GLU A O 1
ATOM 852 N N . GLY A 1 108 ? 12.919 -6.931 7.534 1.00 97.19 108 GLY A N 1
ATOM 853 C CA . GLY A 1 108 ? 12.648 -7.542 8.841 1.00 97.19 108 GLY A CA 1
ATOM 854 C C . GLY A 1 108 ? 11.430 -6.932 9.548 1.00 97.19 108 GLY A C 1
ATOM 855 O O . GLY A 1 108 ? 10.627 -7.656 10.149 1.00 97.19 108 GLY A O 1
ATOM 856 N N . SER A 1 109 ? 11.247 -5.610 9.427 1.00 95.62 109 SER A N 1
ATOM 857 C CA . SER A 1 109 ? 10.051 -4.918 9.922 1.00 95.62 109 SER A CA 1
ATOM 858 C C . SER A 1 109 ? 8.807 -5.373 9.164 1.00 95.62 109 SER A C 1
ATOM 860 O O . SER A 1 109 ? 7.812 -5.714 9.799 1.00 95.62 109 SER A O 1
ATOM 862 N N . ALA A 1 110 ? 8.881 -5.479 7.834 1.00 93.69 110 ALA A N 1
ATOM 863 C CA . ALA A 1 110 ? 7.778 -5.959 7.008 1.00 93.69 110 ALA A CA 1
ATOM 864 C C . ALA A 1 110 ? 7.343 -7.381 7.403 1.00 93.69 110 ALA A C 1
ATOM 866 O O . ALA A 1 110 ? 6.174 -7.607 7.703 1.00 93.69 110 ALA A O 1
ATOM 867 N N . ARG A 1 111 ? 8.273 -8.334 7.527 1.00 96.00 111 ARG A N 1
ATOM 868 C CA . ARG A 1 111 ? 7.943 -9.705 7.968 1.00 96.00 111 ARG A CA 1
ATOM 869 C C . ARG A 1 111 ? 7.260 -9.725 9.339 1.00 96.00 111 ARG A C 1
ATOM 871 O O . ARG A 1 111 ? 6.225 -10.369 9.518 1.00 96.00 111 ARG A O 1
ATOM 878 N N . THR A 1 112 ? 7.811 -8.979 10.297 1.00 97.19 112 THR A N 1
ATOM 879 C CA . THR A 1 112 ? 7.267 -8.901 11.662 1.00 97.19 112 THR A CA 1
ATOM 880 C C . THR A 1 112 ? 5.877 -8.266 11.678 1.00 97.19 112 THR A C 1
ATOM 882 O O . THR A 1 112 ? 4.967 -8.769 12.343 1.00 97.19 112 THR A O 1
ATOM 885 N N . ARG A 1 113 ? 5.692 -7.170 10.940 1.00 95.06 113 ARG A N 1
ATOM 886 C CA . ARG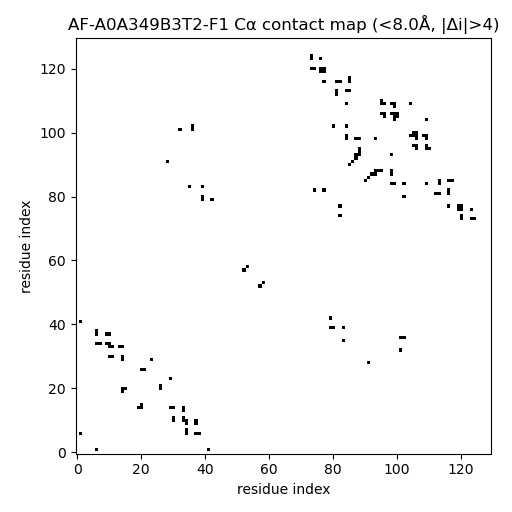 A 1 113 ? 4.420 -6.451 10.838 1.00 95.06 113 ARG A CA 1
ATOM 887 C C . ARG A 1 113 ? 3.350 -7.281 10.147 1.00 95.06 113 ARG A C 1
ATOM 889 O O . ARG A 1 113 ? 2.260 -7.399 10.694 1.00 95.06 113 ARG A O 1
ATOM 896 N N . ALA A 1 114 ? 3.673 -7.941 9.037 1.00 92.50 114 ALA A N 1
ATOM 897 C CA . ALA A 1 114 ? 2.742 -8.827 8.344 1.00 92.50 114 ALA A CA 1
ATOM 898 C C . ALA A 1 114 ? 2.279 -9.989 9.233 1.00 92.50 114 ALA A C 1
ATOM 900 O O . ALA A 1 114 ? 1.087 -10.288 9.284 1.00 92.50 114 ALA A O 1
ATOM 901 N N . SER A 1 115 ? 3.191 -10.596 10.000 1.00 94.44 115 SER A N 1
ATOM 902 C CA . SER A 1 115 ? 2.838 -11.635 10.976 1.00 94.44 115 SER A CA 1
ATOM 903 C C . SER A 1 115 ? 1.855 -11.115 12.035 1.00 94.44 115 SER A C 1
ATOM 905 O O . SER A 1 115 ? 0.799 -11.711 12.263 1.00 94.44 115 SER A O 1
ATOM 907 N N . ARG A 1 116 ? 2.147 -9.953 12.637 1.00 92.69 116 ARG A N 1
ATOM 908 C CA . ARG A 1 116 ? 1.269 -9.327 13.642 1.00 92.69 116 ARG A CA 1
ATOM 909 C C . ARG A 1 116 ? -0.091 -8.935 13.064 1.00 92.69 116 ARG A C 1
ATOM 911 O O . ARG A 1 116 ? -1.103 -9.160 13.722 1.00 92.69 116 ARG A O 1
ATOM 918 N N . ALA A 1 117 ? -0.117 -8.387 11.853 1.00 90.12 117 ALA A N 1
ATOM 919 C CA . ALA A 1 117 ? -1.338 -7.980 11.168 1.00 90.12 117 ALA A CA 1
ATOM 920 C C . ALA A 1 117 ? -2.223 -9.183 10.807 1.00 90.12 117 ALA A C 1
ATOM 922 O O . ALA A 1 117 ? -3.421 -9.149 11.070 1.00 90.12 117 ALA A O 1
ATOM 923 N N . ARG A 1 118 ? -1.640 -10.290 10.316 1.00 91.00 118 ARG A N 1
ATOM 924 C CA . ARG A 1 118 ? -2.384 -11.545 10.092 1.00 91.00 118 ARG A CA 1
ATOM 925 C C . ARG A 1 118 ? -2.946 -12.123 11.381 1.00 91.00 118 ARG A C 1
ATOM 927 O O . ARG A 1 118 ? -4.055 -12.644 11.365 1.00 91.00 118 ARG A O 1
ATOM 934 N N . ARG A 1 119 ? -2.197 -12.050 12.486 1.00 89.94 119 ARG A N 1
ATOM 935 C CA . ARG A 1 119 ? -2.697 -12.506 13.789 1.00 89.94 119 ARG A CA 1
ATOM 936 C C . ARG A 1 119 ? -3.897 -11.679 14.245 1.00 89.94 119 ARG A C 1
ATOM 938 O O . ARG A 1 119 ? -4.861 -12.265 14.708 1.00 89.94 119 ARG A O 1
ATOM 945 N N . ARG A 1 120 ? -3.849 -10.352 14.084 1.00 88.00 120 ARG A N 1
ATOM 946 C CA . ARG A 1 120 ? -4.995 -9.480 14.384 1.00 88.00 120 ARG A CA 1
ATOM 947 C C . ARG A 1 120 ? -6.212 -9.843 13.542 1.00 88.00 120 ARG A C 1
ATOM 949 O O . ARG A 1 120 ? -7.234 -10.160 14.120 1.00 88.00 120 ARG A O 1
ATOM 956 N N . LEU A 1 121 ? -6.058 -9.925 12.219 1.00 85.69 121 LEU A N 1
ATOM 957 C CA . LEU A 1 121 ? -7.154 -10.335 11.331 1.00 85.69 121 LEU A CA 1
ATOM 958 C C . LEU A 1 121 ? -7.765 -11.669 11.714 1.00 85.69 121 LEU A C 1
ATOM 960 O O . LEU A 1 121 ? -8.976 -11.812 11.686 1.00 85.69 121 LEU A O 1
ATOM 964 N N . ARG A 1 122 ? -6.924 -12.651 12.047 1.00 85.12 122 ARG A N 1
ATOM 965 C CA . ARG A 1 122 ? -7.413 -13.960 12.466 1.00 85.12 122 ARG A CA 1
ATOM 966 C C . ARG A 1 122 ? -8.275 -13.851 13.716 1.00 85.12 122 ARG A C 1
ATOM 968 O O . ARG A 1 122 ? -9.308 -14.489 13.752 1.00 85.12 122 ARG A O 1
ATOM 975 N N . ASN A 1 123 ? -7.844 -13.079 14.710 1.00 85.6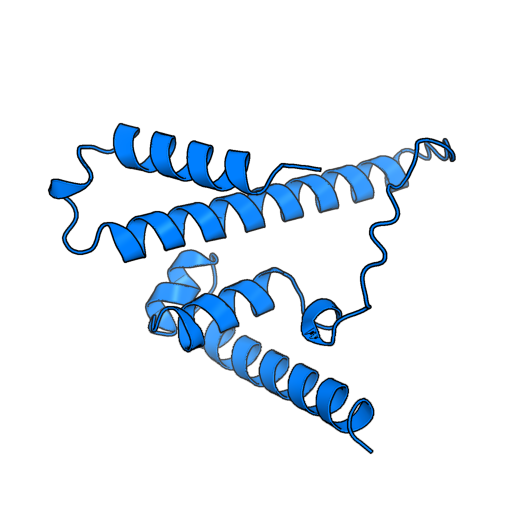2 123 ASN A N 1
ATOM 976 C CA . ASN A 1 123 ? -8.596 -12.931 15.950 1.00 85.62 123 ASN A CA 1
ATOM 977 C C . ASN A 1 123 ? -9.955 -12.263 15.697 1.00 85.62 123 ASN A C 1
ATOM 979 O O . ASN A 1 123 ? -10.961 -12.812 16.115 1.00 85.62 123 ASN A O 1
ATOM 983 N N . GLU A 1 124 ? -9.980 -11.162 14.944 1.00 83.62 124 GLU A N 1
ATOM 984 C CA . GLU A 1 124 ? -11.219 -10.440 14.602 1.00 83.62 124 GLU A CA 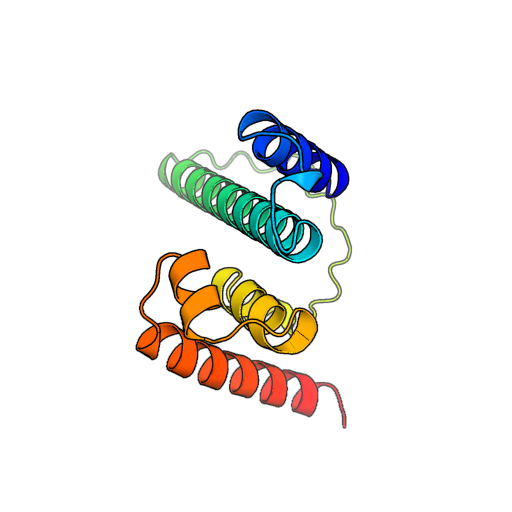1
ATOM 985 C C . GLU A 1 124 ? -12.193 -11.333 13.809 1.00 83.62 124 GLU A C 1
ATOM 987 O O . GLU A 1 124 ? -13.355 -11.476 14.167 1.00 83.62 124 GLU A O 1
ATOM 992 N N . LEU A 1 125 ? -11.700 -12.038 12.781 1.00 80.25 125 LEU A N 1
ATOM 993 C CA . LEU A 1 125 ? -12.524 -12.946 11.969 1.00 80.25 125 LEU A CA 1
ATOM 994 C C . LEU A 1 125 ? -12.998 -14.184 12.745 1.00 80.25 125 LEU A C 1
ATOM 996 O O . LEU A 1 125 ? -14.027 -14.763 12.413 1.00 80.25 125 LEU A O 1
ATOM 1000 N N . SER A 1 126 ? -12.232 -14.629 13.744 1.00 76.00 126 SER A N 1
ATOM 1001 C CA . SER A 1 126 ? -12.637 -15.706 14.653 1.00 76.00 126 SER A CA 1
ATOM 1002 C C . SER A 1 126 ? -13.691 -15.257 15.666 1.00 76.00 126 SER A C 1
ATOM 1004 O O . SER A 1 126 ? -14.428 -16.104 16.154 1.00 76.00 126 SER A O 1
ATOM 1006 N N . GLU A 1 127 ? -13.768 -13.965 15.985 1.00 64.00 127 GLU A N 1
ATOM 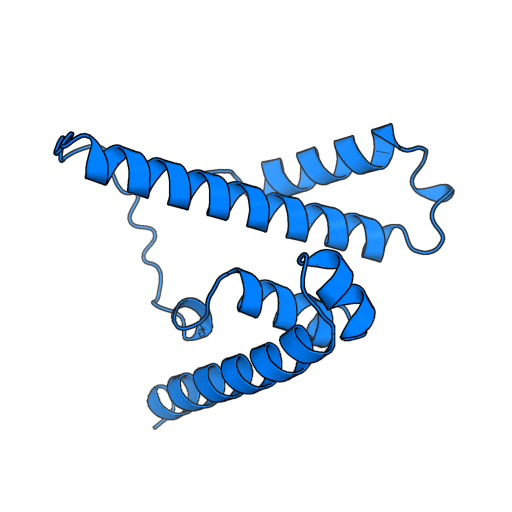1007 C CA . GLU A 1 127 ? -14.814 -13.395 16.842 1.00 64.00 127 GLU A CA 1
ATOM 1008 C C . GLU A 1 127 ? -16.109 -13.108 16.056 1.00 64.00 127 GLU A C 1
ATOM 1010 O O . GLU A 1 127 ? -17.198 -13.240 16.609 1.00 64.00 127 GLU A O 1
ATOM 1015 N N . GLU A 1 128 ? -16.013 -12.800 14.757 1.00 58.12 128 GLU A N 1
ATOM 1016 C CA . GLU A 1 128 ? -17.166 -12.605 13.857 1.00 58.12 128 GLU A CA 1
ATOM 1017 C C . GLU A 1 128 ? -17.835 -13.913 13.388 1.00 58.12 128 GLU A C 1
ATOM 1019 O O . GLU A 1 128 ? -18.987 -13.888 12.952 1.00 58.12 128 GLU A O 1
ATOM 1024 N N . MET A 1 129 ? -17.138 -15.054 13.458 1.00 51.12 129 MET A N 1
ATOM 1025 C CA . MET A 1 129 ? -17.643 -16.363 13.018 1.00 51.12 129 MET A CA 1
ATOM 1026 C C . MET A 1 129 ? -17.907 -17.301 14.212 1.00 51.12 129 MET A C 1
ATOM 1028 O O . MET A 1 129 ? -16.989 -18.031 14.597 1.00 51.12 129 MET A O 1
ATOM 1032 N N . PRO A 1 130 ? -19.125 -17.293 14.799 1.00 43.78 130 PRO A N 1
ATOM 1033 C CA . PRO A 1 130 ? -19.521 -18.227 15.857 1.00 43.78 130 PRO A CA 1
ATOM 1034 C C . PRO A 1 130 ? -19.699 -19.671 15.367 1.00 43.78 130 PRO A C 1
ATOM 1036 O O . PRO A 1 130 ? -20.090 -19.873 14.191 1.00 43.78 130 PRO A O 1
#

Secondary structure (DSSP, 8-state):
---HHHHHHHHHHHHHHTS-GGGSSSHHHHHHHHHHHHHHHHHHHHHHHHHHHHHTT-----S----------GGGGS-HHHHHHHHHHHTS---HHHHHHHTTS-HHHHHHHHHHHHHHHHHHHHHH--

Foldseek 3Di:
DDDLVNLLVVLVVVVPVVHDCVVDPDSPLSSLLSSLLSVVVVVVVVVVVVVVCVVVVPPPPDDDPPPPVPPVALCVLADSLLSS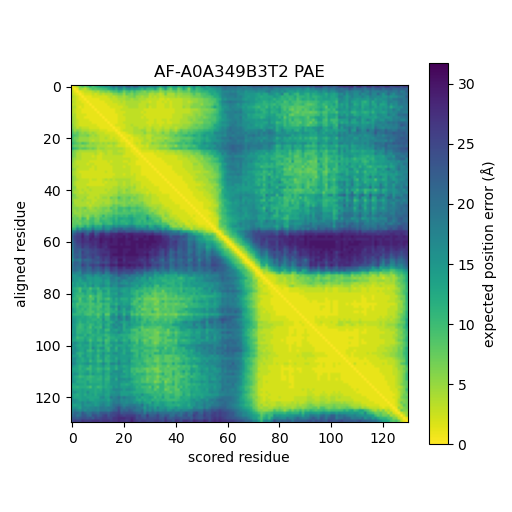LCCCCPVVPDQLCVSQVSSVHHSVCSVVSVVVSVVSSVVVVVVVPD

Mean predicted aligned error: 11.6 Å

Sequence (130 aa):
DVDPDDLVMAALIRCLERGPLRSIDDPRSYLRRAIANLALNERRRLSRRNSALRRLGTNRSQGHEDRYPAEETALDSISSADRALLYLVHVDGYSFREAAALLDMSEGSARTRASRARRRLRNELSEEMP

Nearest PDB structures (foldseek):
  3vfz-assembly3_B  TM=8.626E-01  e=5.074E-02  Mycobacterium tuberculosis
  5wuq-assembly1_A  TM=6.660E-01  e=1.203E-02  Bacillus subtilis subsp. subtilis str. 168
  3vep-assembly4_H  TM=8.060E-01  e=5.074E-02  Mycobacterium tuberculosis
  2lfw-assembly1_A  TM=6.239E-01  e=1.203E-02  Sphingomonas sp. Fr1
  6kon-assembly1_F  TM=4.172E-01  e=3.172E-03  Mycobacterium tuberculosis H37Rv